Protein AF-A0A936F1F1-F1 (afdb_monomer_lite)

Secondary structure (DSSP, 8-state):
-----S---HHHHHHHHHHHHHHHHHHHHTT--HHHHHHHHHHHHHHHHHHHHHHHHTT---TT-HHHHHHHHHHHHT-TT--HHHHHHHHHHHHHHHHHHHHHHHHHHH-

Foldseek 3Di:
DDDPDPDDDLVVLLVQLVVLLVVLVVCVVVVHDLVSNLVSLVSSLVSLVSLVVLCVVVVPDPVPCLVVVLVVLVVVLVDPPDDSVRNSVSSSVSSVSSSVVSVVRVVVSVD

pLDDT: mean 86.02, std 13.35, range [34.62, 98.44]

Radius of gyration: 14.71 Å; chains: 1; bounding box: 38×37×43 Å

Sequence (111 aa):
MSGTGPSGSPQARFEDGLRFLATALALEIDHRNSAAIVSAACDAIQCFLVTFEAAGRHHLPDPDGETARLRGQLEALLTPRQSPEAAARHALEAARLARDQASRLLPRLLG

Structure (mmCIF, N/CA/C/O backbone):
data_AF-A0A936F1F1-F1
#
_entry.id   AF-A0A936F1F1-F1
#
loop_
_atom_site.group_PDB
_atom_site.id
_atom_site.type_symbol
_atom_site.label_atom_id
_atom_site.label_alt_id
_atom_site.label_comp_id
_atom_site.label_asym_id
_atom_site.label_entity_id
_atom_site.label_seq_id
_atom_site.pdbx_PDB_ins_code
_atom_site.Cartn_x
_atom_site.Cartn_y
_atom_site.Cartn_z
_atom_site.occupancy
_atom_site.B_iso_or_equiv
_atom_site.auth_seq_id
_atom_site.auth_comp_id
_atom_site.auth_asym_id
_atom_site.auth_atom_id
_atom_site.pdbx_PDB_model_num
ATOM 1 N N . MET A 1 1 ? 20.966 -23.294 -13.065 1.00 46.03 1 MET A N 1
ATOM 2 C CA . MET A 1 1 ? 19.891 -23.370 -12.056 1.00 46.03 1 MET A CA 1
ATOM 3 C C . MET A 1 1 ? 20.177 -22.331 -10.989 1.00 46.03 1 MET A C 1
ATOM 5 O O . MET A 1 1 ? 21.095 -22.550 -10.215 1.00 46.03 1 MET A O 1
ATOM 9 N N . SER A 1 2 ? 19.434 -21.221 -10.974 1.00 37.38 2 SER A N 1
ATOM 10 C CA . SER A 1 2 ? 19.509 -20.218 -9.903 1.00 37.38 2 SER A CA 1
ATOM 11 C C . SER A 1 2 ? 18.113 -19.657 -9.629 1.00 37.38 2 SER A C 1
ATOM 13 O O . SER A 1 2 ? 17.640 -18.780 -10.339 1.00 37.38 2 SER A O 1
ATOM 15 N N . GLY A 1 3 ? 17.466 -20.265 -8.633 1.00 34.62 3 GLY A N 1
ATOM 16 C CA . GLY A 1 3 ? 16.480 -19.699 -7.707 1.00 34.62 3 GLY A CA 1
ATOM 17 C C . GLY A 1 3 ? 15.419 -18.730 -8.223 1.00 34.62 3 GLY A C 1
ATOM 18 O O . GLY A 1 3 ? 15.545 -17.524 -8.038 1.00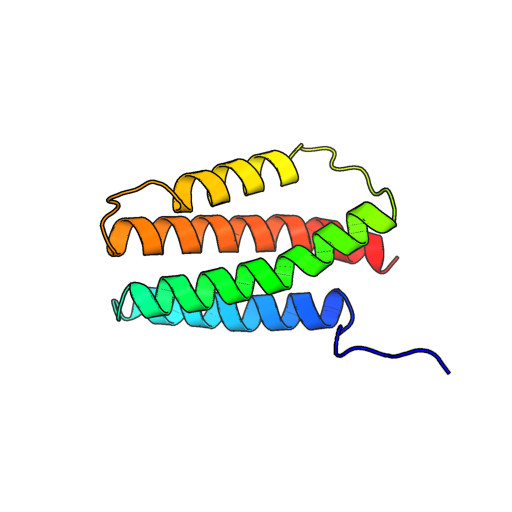 34.62 3 GLY A O 1
ATOM 19 N N . THR A 1 4 ? 14.298 -19.265 -8.701 1.00 45.53 4 THR A N 1
ATOM 20 C CA . THR A 1 4 ? 12.993 -18.597 -8.636 1.00 45.53 4 THR A CA 1
ATOM 21 C C . THR A 1 4 ? 12.569 -18.542 -7.165 1.00 45.53 4 THR A C 1
ATOM 23 O O . THR A 1 4 ? 12.030 -19.506 -6.624 1.00 45.53 4 THR A O 1
ATOM 26 N N . GLY A 1 5 ? 12.876 -17.442 -6.474 1.00 41.62 5 GLY A N 1
ATOM 27 C CA . GLY A 1 5 ? 12.205 -17.122 -5.212 1.00 41.62 5 GLY A CA 1
ATOM 28 C C . GLY A 1 5 ? 10.702 -16.904 -5.451 1.00 41.62 5 GLY A C 1
ATOM 29 O O . GLY A 1 5 ? 10.300 -16.715 -6.602 1.00 41.62 5 GLY A O 1
ATOM 30 N N . PRO A 1 6 ? 9.852 -16.886 -4.409 1.00 44.84 6 PRO A N 1
ATOM 31 C CA . PRO A 1 6 ? 8.401 -16.677 -4.525 1.00 44.84 6 PRO A CA 1
ATOM 32 C C . PRO A 1 6 ? 8.030 -15.221 -4.888 1.00 44.84 6 PRO A C 1
ATOM 34 O O . PRO A 1 6 ? 7.029 -14.672 -4.436 1.00 44.84 6 PRO A O 1
ATOM 37 N N . SER A 1 7 ? 8.852 -14.565 -5.700 1.00 52.44 7 SER A N 1
ATOM 38 C CA . SER A 1 7 ? 8.633 -13.233 -6.236 1.00 52.44 7 SER A CA 1
ATOM 39 C C . SER A 1 7 ? 7.728 -13.370 -7.457 1.00 52.44 7 SER A C 1
ATOM 41 O O . SER A 1 7 ? 8.204 -13.537 -8.579 1.00 52.44 7 SER A O 1
ATOM 43 N N . GLY A 1 8 ? 6.411 -13.361 -7.239 1.00 62.16 8 GLY A N 1
ATOM 44 C CA . GLY A 1 8 ? 5.451 -13.215 -8.335 1.00 62.16 8 GLY A CA 1
ATOM 45 C C . GLY A 1 8 ? 5.804 -12.002 -9.206 1.00 62.16 8 GLY A C 1
ATOM 46 O O . GLY A 1 8 ? 6.461 -11.066 -8.739 1.00 62.16 8 GLY A O 1
ATOM 47 N N . SER A 1 9 ? 5.387 -12.014 -10.474 1.00 85.94 9 SER A N 1
ATOM 48 C CA . SER A 1 9 ? 5.591 -10.866 -11.366 1.00 85.94 9 SER A CA 1
ATOM 49 C C . SER A 1 9 ? 5.048 -9.576 -10.724 1.00 85.94 9 SER A C 1
ATOM 51 O O . SER A 1 9 ? 4.113 -9.649 -9.918 1.00 85.94 9 SER A O 1
ATOM 53 N N . PRO A 1 10 ? 5.575 -8.384 -11.074 1.00 88.12 10 PRO A N 1
ATOM 54 C CA . PRO A 1 10 ? 5.029 -7.113 -10.586 1.00 88.12 10 PRO A CA 1
ATOM 55 C C . PRO A 1 10 ? 3.507 -7.018 -10.757 1.00 88.12 10 PRO A C 1
ATOM 57 O O . PRO A 1 10 ? 2.820 -6.506 -9.881 1.00 88.12 10 PRO A O 1
ATOM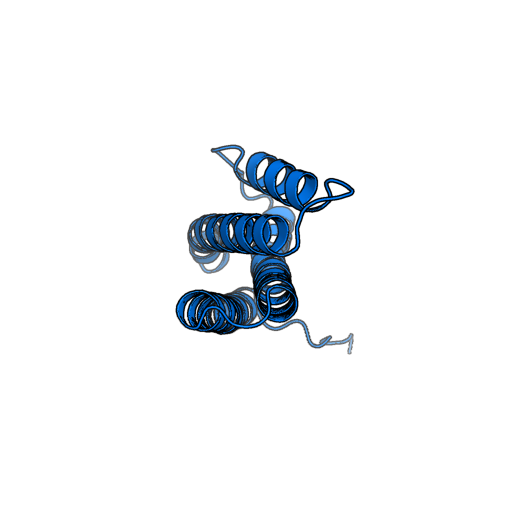 60 N N . GLN A 1 11 ? 2.973 -7.612 -11.829 1.00 92.69 11 GLN A N 1
ATOM 61 C CA . GLN A 1 11 ? 1.537 -7.745 -12.059 1.00 92.69 11 GLN A CA 1
ATOM 62 C C . GLN A 1 11 ? 0.837 -8.626 -11.012 1.00 92.69 11 GLN A C 1
ATOM 64 O O . GLN A 1 11 ? -0.140 -8.185 -10.415 1.00 92.69 11 GLN A O 1
ATOM 69 N N . ALA A 1 12 ? 1.330 -9.840 -10.744 1.00 93.81 12 ALA A N 1
ATOM 70 C CA . ALA A 1 12 ? 0.726 -10.723 -9.742 1.00 93.81 12 ALA A CA 1
ATOM 71 C C . ALA A 1 12 ? 0.732 -10.080 -8.345 1.00 93.81 12 ALA A C 1
ATOM 73 O O . ALA A 1 12 ? -0.261 -10.132 -7.621 1.00 93.81 12 ALA A O 1
ATOM 74 N N . ARG A 1 13 ? 1.830 -9.400 -7.991 1.00 95.00 13 ARG A N 1
ATOM 75 C CA . ARG A 1 13 ? 1.930 -8.654 -6.730 1.00 95.00 13 ARG A CA 1
ATOM 76 C C . ARG A 1 13 ? 0.998 -7.449 -6.707 1.00 95.00 13 ARG A C 1
ATOM 78 O O . ARG A 1 13 ? 0.380 -7.197 -5.682 1.00 95.00 13 ARG A O 1
ATOM 85 N N . PHE A 1 14 ? 0.828 -6.742 -7.818 1.00 95.44 14 PHE A N 1
ATOM 86 C CA . PHE A 1 14 ? -0.159 -5.670 -7.909 1.00 95.44 14 PHE A CA 1
ATOM 87 C C . PHE A 1 14 ? -1.585 -6.188 -7.654 1.00 95.44 14 PHE A C 1
ATOM 89 O O . PHE A 1 14 ? -2.321 -5.587 -6.874 1.00 95.44 14 PHE A O 1
ATOM 96 N N . GLU A 1 15 ? -1.957 -7.331 -8.235 1.00 97.00 15 GLU A N 1
ATOM 97 C CA . GLU A 1 15 ? -3.258 -7.967 -7.992 1.00 97.00 15 GLU A CA 1
ATOM 98 C C . GLU A 1 15 ? -3.446 -8.399 -6.530 1.00 97.00 15 GLU A C 1
ATOM 100 O O . GLU A 1 15 ? -4.514 -8.169 -5.962 1.00 97.00 15 GLU A O 1
ATOM 105 N N . ASP A 1 16 ? -2.418 -8.969 -5.892 1.00 97.25 16 ASP A N 1
ATOM 106 C CA . ASP A 1 16 ? -2.443 -9.260 -4.450 1.00 97.25 16 ASP A CA 1
ATOM 107 C C . ASP A 1 16 ? -2.673 -7.985 -3.631 1.00 97.25 16 ASP A C 1
ATOM 109 O O . ASP A 1 16 ? -3.510 -7.963 -2.727 1.00 97.25 16 ASP A O 1
ATOM 113 N N . GLY A 1 17 ? -1.989 -6.896 -3.990 1.00 97.19 17 GLY A N 1
ATOM 114 C CA . GLY A 1 17 ? -2.161 -5.593 -3.353 1.00 97.19 17 GLY A CA 1
ATOM 115 C C . GLY A 1 17 ? -3.596 -5.077 -3.446 1.00 97.19 17 GLY A C 1
ATOM 116 O O . GLY A 1 17 ? -4.126 -4.557 -2.464 1.00 97.19 17 GLY A O 1
ATOM 117 N N . LEU A 1 18 ? -4.268 -5.281 -4.584 1.00 98.19 18 LEU A N 1
ATOM 118 C CA . LEU A 1 18 ? -5.686 -4.941 -4.736 1.00 98.19 18 LEU A CA 1
ATOM 119 C C . LEU A 1 18 ? -6.586 -5.771 -3.810 1.00 98.19 18 LEU A C 1
ATOM 121 O O . LEU A 1 18 ? -7.524 -5.219 -3.234 1.00 98.19 18 LEU A O 1
ATOM 125 N N . ARG A 1 19 ? -6.301 -7.069 -3.631 1.00 98.44 19 ARG A N 1
ATOM 126 C CA . ARG A 1 19 ? -7.067 -7.950 -2.726 1.00 98.44 19 AR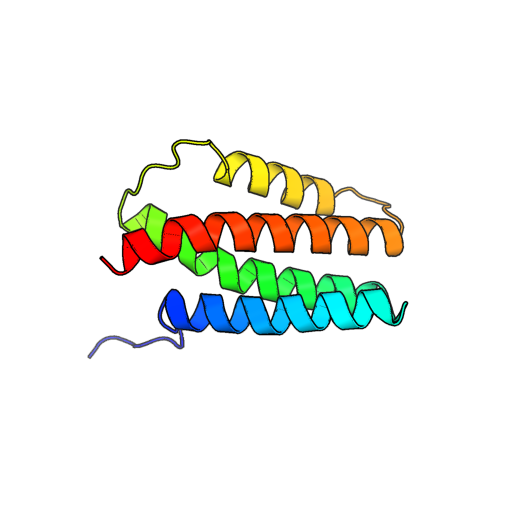G A CA 1
ATOM 127 C C . ARG A 1 19 ? -6.922 -7.511 -1.265 1.00 98.44 19 ARG A C 1
ATOM 129 O O . ARG A 1 19 ? -7.921 -7.410 -0.548 1.00 98.44 19 ARG A O 1
ATOM 136 N N . PHE A 1 20 ? -5.704 -7.193 -0.832 1.00 98.12 20 PHE A N 1
ATOM 137 C CA . PHE A 1 20 ? -5.454 -6.682 0.518 1.00 98.12 20 PHE A CA 1
ATOM 138 C C . PHE A 1 20 ? -6.077 -5.302 0.746 1.00 98.12 20 PHE A C 1
ATOM 140 O O . PHE A 1 20 ? -6.725 -5.087 1.769 1.00 98.12 20 PHE A O 1
ATOM 147 N N . LEU A 1 21 ? -5.980 -4.391 -0.229 1.00 97.94 21 LEU A N 1
ATOM 148 C CA . LEU A 1 21 ? -6.623 -3.081 -0.136 1.00 97.94 21 LEU A CA 1
ATOM 149 C C . LEU A 1 21 ? -8.149 -3.210 -0.051 1.00 97.94 21 LEU A C 1
ATOM 151 O O . LEU A 1 21 ? -8.768 -2.556 0.782 1.00 97.94 21 LEU A O 1
ATOM 155 N N . ALA A 1 22 ? -8.761 -4.079 -0.860 1.00 97.62 22 ALA A N 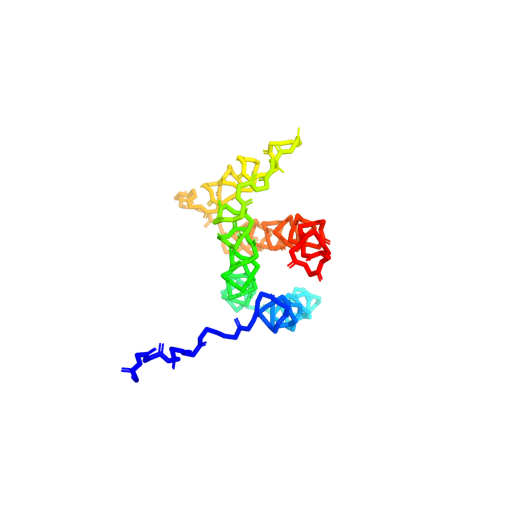1
ATOM 156 C CA . ALA A 1 22 ? -10.194 -4.356 -0.775 1.00 97.62 22 ALA A CA 1
ATOM 157 C C . ALA A 1 22 ? -10.593 -4.885 0.614 1.00 97.62 22 ALA A C 1
ATOM 159 O O . ALA A 1 22 ? -11.619 -4.483 1.158 1.00 97.62 22 ALA A O 1
ATOM 160 N N . THR A 1 23 ? -9.749 -5.727 1.217 1.00 97.12 23 THR A N 1
ATOM 161 C CA . THR A 1 23 ? -9.953 -6.246 2.578 1.00 97.12 23 THR A CA 1
ATOM 162 C C . THR A 1 23 ? -9.881 -5.125 3.618 1.00 97.12 23 THR A C 1
ATOM 164 O O . THR A 1 23 ? -10.766 -5.021 4.464 1.00 97.12 23 THR A O 1
ATOM 167 N N . ALA A 1 24 ? -8.880 -4.245 3.531 1.00 95.88 24 ALA A N 1
ATOM 168 C CA . ALA A 1 24 ? -8.738 -3.099 4.430 1.00 95.88 24 ALA A CA 1
ATOM 169 C C . ALA A 1 24 ? -9.945 -2.144 4.346 1.00 95.88 24 ALA A C 1
ATOM 171 O O . ALA A 1 24 ? -10.443 -1.690 5.374 1.00 95.88 24 ALA A O 1
ATOM 172 N N . LEU A 1 25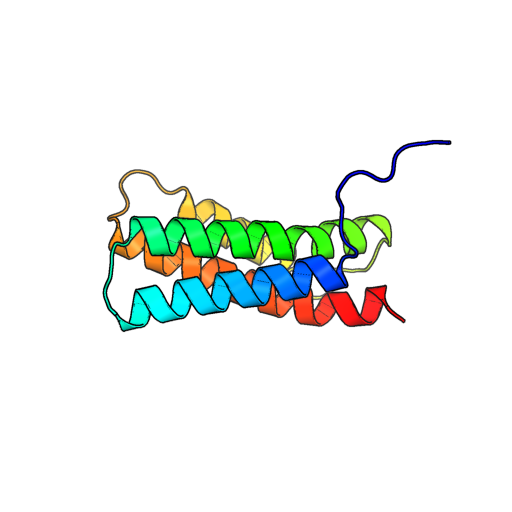 ? -10.456 -1.892 3.135 1.00 95.75 25 LEU A N 1
ATOM 173 C CA . LEU A 1 25 ? -11.646 -1.065 2.906 1.00 95.75 25 LEU A CA 1
ATOM 174 C C . LEU A 1 25 ? -12.925 -1.711 3.455 1.00 95.75 25 LEU A C 1
ATOM 176 O O . LEU A 1 25 ? -13.761 -1.020 4.030 1.00 95.75 25 LEU A O 1
ATOM 180 N N . ALA A 1 26 ? -13.084 -3.028 3.316 1.00 95.62 26 ALA A N 1
ATOM 181 C CA . ALA A 1 26 ? -14.222 -3.737 3.900 1.00 95.62 26 ALA A CA 1
ATOM 182 C C . ALA A 1 26 ? -14.205 -3.666 5.439 1.00 95.62 26 ALA A C 1
ATOM 184 O O . ALA A 1 26 ? -15.235 -3.417 6.061 1.00 95.62 26 ALA A O 1
ATOM 185 N N . LEU A 1 27 ? -13.025 -3.817 6.052 1.00 94.38 27 LEU A N 1
ATOM 186 C CA . LEU A 1 27 ? -12.848 -3.680 7.501 1.00 94.38 27 LEU A CA 1
ATOM 187 C C . LEU A 1 27 ? -13.152 -2.257 8.000 1.00 94.38 27 LEU A C 1
ATOM 189 O O . LEU A 1 27 ? -13.751 -2.105 9.066 1.00 94.38 27 LEU A O 1
ATOM 193 N N . GLU A 1 28 ? -12.775 -1.233 7.225 1.00 93.12 28 GLU A N 1
ATOM 194 C CA . GLU A 1 28 ? -13.097 0.174 7.499 1.00 93.12 28 GLU A CA 1
ATOM 195 C C . GLU A 1 28 ? -14.613 0.418 7.509 1.00 93.12 28 GLU A C 1
ATOM 197 O O . GLU A 1 28 ? -15.127 1.003 8.463 1.00 93.12 28 GLU A O 1
ATOM 202 N N . ILE A 1 29 ? -15.324 -0.065 6.481 1.00 91.75 29 ILE A N 1
ATOM 203 C CA . ILE A 1 29 ? -16.786 0.072 6.347 1.00 91.75 29 ILE A CA 1
ATOM 204 C C . ILE A 1 29 ? -17.509 -0.583 7.524 1.00 91.75 29 ILE A C 1
ATOM 206 O O . ILE A 1 29 ? -18.465 -0.024 8.057 1.00 91.75 29 ILE A O 1
ATOM 210 N N . ASP A 1 30 ? -17.032 -1.745 7.960 1.00 89.25 30 ASP A N 1
ATOM 211 C CA . ASP A 1 30 ? -17.633 -2.456 9.083 1.00 89.25 30 ASP A CA 1
ATOM 212 C C . ASP A 1 30 ? -17.261 -1.854 10.456 1.00 89.25 30 ASP A C 1
ATOM 214 O O . ASP A 1 30 ? -17.662 -2.394 11.491 1.00 89.25 30 ASP A O 1
ATOM 218 N N . HIS A 1 31 ? -16.467 -0.774 10.492 1.00 78.88 31 HIS A N 1
ATOM 219 C CA . HIS A 1 31 ? -15.904 -0.170 11.705 1.00 78.88 31 HIS A CA 1
ATOM 220 C C . HIS A 1 31 ? -15.186 -1.186 12.614 1.00 78.88 31 HIS A C 1
ATOM 222 O O . HIS A 1 31 ? -15.169 -1.053 13.842 1.00 78.88 31 HIS A O 1
ATOM 228 N N . ARG A 1 32 ? -14.593 -2.232 12.024 1.00 69.81 32 ARG A N 1
ATOM 229 C CA . ARG A 1 32 ? -13.958 -3.317 12.778 1.00 69.81 32 ARG A CA 1
ATOM 230 C C . ARG A 1 32 ? -12.470 -3.059 12.960 1.00 69.81 32 ARG A C 1
ATOM 232 O O . ARG A 1 32 ? -11.762 -2.771 12.007 1.00 69.81 32 ARG A O 1
ATOM 239 N N . ASN A 1 33 ? -12.010 -3.277 14.193 1.00 85.50 33 ASN A N 1
ATOM 240 C CA . ASN A 1 33 ? -10.622 -3.528 14.593 1.00 85.50 33 ASN A CA 1
ATOM 241 C C . ASN A 1 33 ? -9.552 -2.776 13.773 1.00 85.50 33 ASN A C 1
ATOM 243 O O . ASN A 1 33 ? -8.989 -3.311 12.816 1.00 85.50 33 ASN A O 1
ATOM 247 N N . SER A 1 34 ? -9.198 -1.574 14.229 1.00 90.12 34 SER A N 1
ATOM 248 C CA . SER A 1 34 ? -8.181 -0.715 13.612 1.00 90.12 34 SER A CA 1
ATOM 249 C C . SER A 1 34 ? -6.847 -1.423 13.341 1.00 90.12 34 SER A C 1
ATOM 251 O O . SER A 1 34 ? -6.196 -1.131 12.344 1.00 90.12 34 SER A O 1
ATOM 253 N N . ALA A 1 35 ? -6.450 -2.401 14.164 1.00 91.06 35 ALA A N 1
ATOM 254 C CA . ALA A 1 35 ? -5.223 -3.164 13.933 1.00 91.06 35 ALA A CA 1
ATOM 255 C C . ALA A 1 35 ? -5.316 -4.072 12.693 1.00 91.06 35 ALA A C 1
ATOM 257 O O . ALA A 1 35 ? -4.341 -4.207 11.956 1.00 91.06 35 ALA A O 1
ATOM 258 N N . ALA A 1 36 ? -6.488 -4.658 12.426 1.00 94.06 36 ALA A N 1
ATOM 259 C CA . ALA A 1 36 ? -6.717 -5.462 11.227 1.00 94.06 36 ALA A CA 1
ATOM 260 C C . ALA A 1 36 ? -6.704 -4.594 9.958 1.00 94.06 36 ALA A C 1
ATOM 262 O O . ALA A 1 36 ? -6.134 -5.006 8.948 1.00 94.06 36 ALA A O 1
ATOM 263 N N . ILE A 1 37 ? -7.260 -3.375 10.030 1.00 94.38 37 ILE A N 1
ATOM 264 C CA . ILE A 1 37 ? -7.186 -2.386 8.941 1.00 94.38 37 ILE A CA 1
ATOM 265 C C . ILE A 1 37 ? -5.724 -2.043 8.643 1.00 94.38 37 ILE A C 1
ATOM 267 O O . ILE A 1 37 ? -5.302 -2.121 7.490 1.00 94.38 37 ILE A O 1
ATOM 271 N N . VAL A 1 38 ? -4.940 -1.710 9.677 1.00 93.81 38 VAL A N 1
ATOM 272 C CA . VAL A 1 38 ? -3.511 -1.389 9.530 1.00 93.81 38 VAL A CA 1
ATOM 273 C C . VAL A 1 38 ? -2.747 -2.563 8.921 1.00 93.81 38 VAL A C 1
ATOM 275 O O . VAL A 1 38 ? -1.989 -2.355 7.980 1.00 93.81 38 VAL A O 1
ATOM 278 N N . SER A 1 39 ? -2.967 -3.792 9.400 1.00 95.38 39 SER A N 1
ATOM 279 C CA . SER A 1 39 ? -2.296 -4.982 8.859 1.00 95.38 39 SER A CA 1
ATOM 280 C C . SER A 1 39 ? -2.590 -5.166 7.370 1.00 95.38 39 SER A C 1
ATOM 282 O O . SER A 1 39 ? -1.659 -5.221 6.572 1.00 95.38 39 SER A O 1
ATOM 284 N N . ALA A 1 40 ? -3.868 -5.177 6.976 1.00 96.75 40 ALA A N 1
ATOM 285 C CA . ALA A 1 40 ? -4.257 -5.373 5.580 1.00 96.75 40 ALA A CA 1
ATOM 286 C C . ALA A 1 40 ? -3.762 -4.233 4.669 1.00 96.75 40 ALA A C 1
ATOM 288 O O . ALA A 1 40 ? -3.338 -4.472 3.538 1.00 96.75 40 ALA A O 1
ATOM 289 N N . ALA A 1 41 ? -3.770 -2.990 5.155 1.00 95.94 41 ALA A N 1
ATOM 290 C CA . ALA A 1 41 ? -3.224 -1.855 4.418 1.00 95.94 41 ALA A CA 1
ATOM 291 C C . ALA A 1 41 ? -1.696 -1.959 4.244 1.00 95.94 41 ALA A C 1
ATOM 293 O O . ALA A 1 41 ? -1.188 -1.705 3.152 1.00 95.94 41 ALA A O 1
ATOM 294 N N . CYS A 1 42 ? -0.963 -2.385 5.276 1.00 95.12 42 CYS A N 1
ATOM 295 C CA . CYS A 1 42 ? 0.475 -2.642 5.192 1.00 95.12 42 CYS A CA 1
ATOM 296 C C . CYS A 1 42 ? 0.804 -3.776 4.211 1.00 95.12 42 CYS A C 1
ATOM 298 O O . CYS A 1 42 ? 1.716 -3.620 3.398 1.00 95.12 42 CYS A O 1
ATOM 300 N N . ASP A 1 43 ? 0.039 -4.870 4.224 1.00 97.31 43 ASP A N 1
ATOM 301 C CA . ASP A 1 43 ? 0.199 -5.972 3.267 1.00 97.31 43 ASP A CA 1
ATOM 302 C C . ASP A 1 43 ? -0.030 -5.487 1.825 1.00 97.31 43 ASP A C 1
ATOM 304 O O . ASP A 1 43 ? 0.742 -5.813 0.917 1.00 97.31 43 ASP A O 1
ATOM 308 N N . ALA A 1 44 ? -1.034 -4.628 1.609 1.00 97.62 44 ALA A N 1
ATOM 309 C CA . ALA A 1 44 ? -1.276 -3.995 0.314 1.00 97.62 44 ALA A CA 1
ATOM 310 C C . ALA A 1 44 ? -0.094 -3.115 -0.131 1.00 97.62 44 ALA A C 1
ATOM 312 O O . ALA A 1 44 ? 0.370 -3.230 -1.267 1.00 97.62 44 ALA A O 1
ATOM 313 N N . ILE A 1 45 ? 0.435 -2.271 0.762 1.00 95.25 45 ILE A N 1
ATOM 314 C CA . ILE A 1 45 ? 1.599 -1.414 0.488 1.00 95.25 45 ILE A CA 1
ATOM 315 C C . ILE A 1 45 ? 2.806 -2.264 0.084 1.00 95.25 45 ILE A C 1
ATOM 317 O O . ILE A 1 45 ? 3.426 -1.987 -0.941 1.00 95.25 45 ILE A O 1
ATOM 321 N N . GLN A 1 46 ? 3.119 -3.321 0.839 1.00 94.06 46 GLN A N 1
ATOM 322 C CA . GLN A 1 46 ? 4.229 -4.227 0.526 1.00 94.06 46 GLN A CA 1
ATOM 323 C C . GLN A 1 46 ? 4.076 -4.875 -0.853 1.00 94.06 46 GLN A C 1
ATOM 325 O O . GLN A 1 46 ? 5.055 -5.040 -1.580 1.00 94.06 46 GLN A O 1
ATOM 330 N N . CYS A 1 47 ? 2.849 -5.224 -1.238 1.00 95.62 47 CYS A N 1
ATOM 331 C CA . CYS A 1 47 ? 2.557 -5.734 -2.570 1.00 95.62 47 CYS A CA 1
ATOM 332 C C . CYS A 1 47 ? 2.830 -4.685 -3.659 1.00 95.62 47 CYS A C 1
ATOM 334 O O . CYS A 1 47 ? 3.513 -4.982 -4.642 1.00 95.62 47 CYS A O 1
ATOM 336 N N . PHE A 1 48 ? 2.360 -3.448 -3.471 1.00 94.69 48 PHE A N 1
ATOM 337 C CA . PHE A 1 48 ? 2.571 -2.375 -4.441 1.00 94.69 48 PHE A CA 1
ATOM 338 C C . PHE A 1 48 ? 4.042 -1.973 -4.566 1.00 94.69 48 PHE A C 1
ATOM 340 O O . PHE A 1 48 ? 4.480 -1.739 -5.692 1.00 94.69 48 PHE A O 1
ATOM 347 N N . LEU A 1 49 ? 4.817 -1.978 -3.469 1.00 90.88 49 LEU A N 1
ATOM 348 C CA . LEU A 1 49 ? 6.255 -1.656 -3.445 1.00 90.88 49 LEU A CA 1
ATOM 349 C C . LEU A 1 49 ? 7.081 -2.471 -4.450 1.00 90.88 49 LEU A C 1
ATOM 351 O O . LEU A 1 49 ? 8.008 -1.930 -5.048 1.00 90.88 49 LEU A O 1
ATOM 355 N N . VAL A 1 50 ? 6.683 -3.712 -4.747 1.00 92.19 50 VAL A N 1
ATOM 356 C CA . VAL A 1 50 ? 7.336 -4.537 -5.779 1.00 92.19 50 VAL A CA 1
ATOM 357 C C . VAL A 1 50 ? 7.312 -3.861 -7.159 1.00 92.19 50 VAL A C 1
ATOM 359 O O . VAL A 1 50 ? 8.275 -3.965 -7.919 1.00 92.19 50 VAL A O 1
ATOM 362 N N . THR A 1 51 ? 6.249 -3.117 -7.481 1.00 89.75 51 THR A N 1
ATOM 363 C CA . THR A 1 51 ? 6.144 -2.357 -8.742 1.00 89.75 51 THR A CA 1
ATOM 364 C C . THR A 1 51 ? 7.141 -1.199 -8.777 1.00 89.75 51 THR A C 1
ATOM 366 O O . THR A 1 51 ? 7.753 -0.941 -9.810 1.00 89.75 51 THR A O 1
ATOM 369 N N . PHE A 1 52 ? 7.359 -0.527 -7.645 1.00 88.38 52 PHE A N 1
ATOM 370 C CA . PHE A 1 52 ? 8.330 0.565 -7.532 1.00 88.38 52 PHE A CA 1
ATOM 371 C C . PHE A 1 52 ? 9.762 0.042 -7.622 1.00 88.38 52 PHE A C 1
ATOM 373 O O . PHE A 1 52 ? 10.588 0.631 -8.314 1.00 88.38 52 PHE A O 1
ATOM 380 N N . GLU A 1 53 ? 10.057 -1.086 -6.973 1.00 88.56 53 GLU A N 1
ATOM 381 C CA . GLU A 1 53 ? 11.362 -1.739 -7.086 1.00 88.56 53 GLU A CA 1
ATOM 382 C C . GLU A 1 53 ? 11.662 -2.147 -8.528 1.00 88.56 53 GLU A C 1
ATOM 384 O O . GLU A 1 53 ? 12.769 -1.918 -9.016 1.00 88.56 53 GLU A O 1
ATOM 389 N N . ALA A 1 54 ? 10.679 -2.721 -9.226 1.00 89.19 54 ALA A N 1
ATOM 390 C CA . ALA A 1 54 ? 10.810 -3.040 -10.640 1.00 89.19 54 ALA A CA 1
ATOM 391 C C . ALA A 1 54 ? 11.049 -1.766 -11.469 1.00 89.19 54 ALA A C 1
ATOM 393 O O . ALA A 1 54 ? 12.022 -1.707 -12.216 1.00 89.19 54 ALA A O 1
ATOM 394 N N . ALA A 1 55 ? 10.249 -0.713 -11.277 1.00 87.00 55 ALA A N 1
ATOM 395 C CA . ALA A 1 55 ? 10.435 0.573 -11.955 1.00 87.00 55 ALA A CA 1
ATOM 396 C C . ALA A 1 55 ? 11.838 1.161 -11.736 1.00 87.00 55 ALA A C 1
ATOM 398 O O . ALA A 1 55 ? 12.474 1.596 -12.697 1.00 87.00 55 ALA A O 1
ATOM 399 N N . GLY A 1 56 ? 12.359 1.086 -10.508 1.00 86.12 56 GLY A N 1
ATOM 400 C CA . GLY A 1 56 ? 13.721 1.500 -10.176 1.00 86.12 56 GLY A CA 1
ATOM 401 C C . GLY A 1 56 ? 14.791 0.683 -10.905 1.00 86.12 56 GLY A C 1
ATOM 402 O O . GLY A 1 56 ? 15.719 1.259 -11.465 1.00 86.12 56 GLY A O 1
ATOM 403 N N . ARG A 1 57 ? 14.645 -0.649 -10.983 1.00 87.62 57 ARG A N 1
ATOM 404 C CA . ARG A 1 57 ? 15.571 -1.519 -11.743 1.00 87.62 57 ARG A CA 1
ATOM 405 C C . ARG A 1 57 ? 15.561 -1.210 -13.243 1.00 87.62 57 ARG A C 1
ATOM 407 O O . ARG A 1 57 ? 16.603 -1.283 -13.891 1.00 87.62 57 ARG A O 1
ATOM 414 N N . HIS A 1 58 ? 14.408 -0.822 -13.782 1.00 85.12 58 HIS A N 1
ATOM 415 C CA . HIS A 1 58 ? 14.243 -0.404 -15.175 1.00 85.12 58 HIS A CA 1
ATOM 416 C C . HIS A 1 58 ? 14.578 1.080 -15.418 1.00 85.12 58 HIS A C 1
ATOM 418 O O . HIS A 1 58 ? 14.407 1.557 -16.536 1.00 85.12 58 HIS A O 1
ATOM 424 N N . HIS A 1 59 ? 15.080 1.801 -14.403 1.00 84.44 59 HIS A N 1
ATOM 425 C CA . HIS A 1 59 ? 15.415 3.231 -14.468 1.00 84.44 59 HIS A CA 1
ATOM 426 C C . HIS A 1 59 ? 14.261 4.096 -14.999 1.00 84.44 59 HIS A C 1
ATOM 428 O O . HIS A 1 59 ? 14.480 5.111 -15.665 1.00 84.44 59 HIS A O 1
ATOM 434 N N . LEU A 1 60 ? 13.019 3.692 -14.714 1.00 83.31 60 LEU A N 1
ATOM 435 C CA . LEU A 1 60 ? 11.855 4.469 -15.107 1.00 83.31 60 LEU A CA 1
ATOM 436 C C . LEU A 1 60 ? 11.833 5.770 -14.295 1.00 83.31 60 LEU A C 1
ATOM 438 O O . LEU A 1 60 ? 11.930 5.719 -13.065 1.00 83.31 60 LEU A O 1
ATOM 442 N N . PRO A 1 61 ? 11.703 6.937 -14.950 1.00 76.19 61 PRO A N 1
ATOM 443 C CA . PRO A 1 61 ? 11.618 8.199 -14.237 1.00 76.19 61 PRO A CA 1
ATOM 444 C C . PRO A 1 61 ? 10.356 8.236 -13.368 1.00 76.19 61 PRO A C 1
ATOM 446 O O . PRO A 1 61 ? 9.300 7.732 -13.766 1.00 76.19 61 PRO A O 1
ATOM 449 N N . ASP A 1 62 ? 10.468 8.881 -12.206 1.00 74.31 62 ASP A N 1
ATOM 450 C CA . ASP A 1 62 ? 9.344 9.270 -11.351 1.00 74.31 62 ASP A CA 1
ATOM 451 C C . ASP A 1 62 ? 9.029 10.755 -11.602 1.00 74.31 62 ASP A C 1
ATOM 453 O O . ASP A 1 62 ? 9.519 11.617 -10.868 1.00 74.31 62 ASP A O 1
ATOM 457 N N . PRO A 1 63 ? 8.302 11.082 -12.689 1.00 61.03 63 PRO A N 1
ATOM 458 C CA . PRO A 1 63 ? 8.160 12.457 -13.170 1.00 61.03 63 PRO A CA 1
ATOM 459 C C . PRO A 1 63 ? 7.472 13.381 -12.162 1.00 61.03 63 PRO A C 1
ATOM 461 O O . PRO A 1 63 ? 7.739 14.578 -12.156 1.00 61.03 63 PRO A O 1
ATOM 464 N N . ASP A 1 64 ? 6.627 12.820 -11.301 1.00 71.50 64 ASP A N 1
ATOM 465 C CA . ASP A 1 64 ? 5.774 13.574 -10.385 1.00 71.50 64 ASP A CA 1
ATOM 466 C C . ASP A 1 64 ? 6.318 13.565 -8.940 1.00 71.50 64 ASP A C 1
ATOM 468 O O . ASP A 1 64 ? 5.714 14.146 -8.038 1.00 71.50 64 ASP A O 1
ATOM 472 N N . GLY A 1 65 ? 7.454 12.894 -8.689 1.00 77.19 65 GLY A N 1
ATOM 473 C CA . GLY A 1 65 ? 8.036 12.746 -7.348 1.00 77.19 65 GLY A CA 1
ATOM 474 C C . GLY A 1 65 ? 7.157 11.949 -6.373 1.00 77.19 65 GLY A C 1
ATOM 475 O O . GLY A 1 65 ? 7.292 12.072 -5.151 1.00 77.19 65 GLY A O 1
ATOM 476 N N . GLU A 1 66 ? 6.242 11.131 -6.886 1.00 75.75 66 GLU A N 1
ATOM 477 C CA . GLU A 1 66 ? 5.214 10.451 -6.092 1.00 75.75 66 GLU A CA 1
ATOM 478 C C . GLU A 1 66 ? 5.822 9.376 -5.177 1.00 75.75 66 GLU A C 1
ATOM 480 O O . GLU A 1 66 ? 5.270 9.083 -4.119 1.00 75.75 66 GLU A O 1
ATOM 485 N N . THR A 1 67 ? 7.008 8.844 -5.498 1.00 78.88 67 THR A N 1
ATOM 486 C CA . THR A 1 67 ? 7.763 7.950 -4.602 1.00 78.88 67 THR A CA 1
ATOM 487 C C . THR A 1 67 ? 8.231 8.691 -3.348 1.00 78.88 67 THR A C 1
ATOM 489 O O . THR A 1 67 ? 8.198 8.139 -2.247 1.00 78.88 67 THR A O 1
ATOM 492 N N . ALA A 1 68 ? 8.645 9.957 -3.480 1.00 81.25 68 ALA A N 1
ATOM 493 C CA . ALA A 1 68 ? 8.997 10.788 -2.328 1.00 81.25 68 ALA A CA 1
ATOM 494 C C . ALA A 1 68 ? 7.751 11.143 -1.503 1.00 81.25 68 ALA A C 1
ATOM 496 O O . ALA A 1 68 ? 7.792 11.105 -0.274 1.00 81.25 68 ALA A O 1
ATOM 497 N N . ARG A 1 69 ? 6.621 11.408 -2.169 1.00 81.38 69 ARG A N 1
ATOM 498 C CA . ARG A 1 69 ? 5.337 11.644 -1.500 1.00 81.38 69 ARG A CA 1
ATOM 499 C C . ARG A 1 69 ? 4.851 10.416 -0.728 1.00 81.38 69 ARG A C 1
ATOM 501 O O . ARG A 1 69 ? 4.458 10.556 0.427 1.00 81.38 69 ARG A O 1
ATOM 508 N N . LEU A 1 70 ? 4.916 9.224 -1.327 1.00 84.62 70 LEU A N 1
ATOM 509 C CA . LEU A 1 70 ? 4.575 7.964 -0.663 1.00 84.62 70 LEU A CA 1
ATOM 510 C C . LEU A 1 70 ? 5.460 7.741 0.566 1.00 84.62 70 LEU A C 1
ATOM 512 O O . LEU A 1 70 ? 4.948 7.400 1.628 1.00 84.62 70 LEU A O 1
ATOM 516 N N . ARG A 1 71 ? 6.767 8.002 0.456 1.00 84.06 71 ARG A N 1
ATOM 517 C CA . ARG A 1 71 ? 7.686 7.931 1.599 1.00 84.06 71 ARG A CA 1
ATOM 518 C C . ARG A 1 71 ? 7.244 8.837 2.747 1.00 84.06 71 ARG A C 1
ATOM 520 O O . ARG A 1 71 ? 7.150 8.358 3.868 1.00 84.06 71 ARG A O 1
ATOM 527 N N . GLY A 1 72 ? 6.888 10.091 2.463 1.00 84.50 72 GLY A N 1
ATOM 528 C CA . GLY A 1 72 ? 6.387 11.012 3.489 1.00 84.50 72 GLY A CA 1
ATOM 529 C C . GLY A 1 72 ? 5.105 10.522 4.177 1.00 84.50 72 GLY A C 1
ATOM 530 O O . GLY A 1 72 ? 4.919 10.737 5.370 1.00 84.50 72 GLY A O 1
ATOM 531 N N . GLN A 1 73 ? 4.233 9.811 3.457 1.00 80.19 73 GLN A N 1
ATOM 532 C CA . GLN A 1 73 ? 3.017 9.215 4.031 1.00 80.19 73 GLN A CA 1
ATOM 533 C C . GLN A 1 73 ? 3.324 7.995 4.904 1.00 80.19 73 GLN A C 1
ATOM 535 O O . GLN A 1 73 ? 2.730 7.825 5.966 1.00 80.19 73 GLN A O 1
ATOM 540 N N . LEU A 1 74 ? 4.291 7.172 4.494 1.00 86.50 74 LEU A N 1
ATOM 541 C CA . LEU A 1 74 ? 4.776 6.055 5.305 1.00 86.50 74 LEU A CA 1
ATOM 542 C C . LEU A 1 74 ? 5.482 6.548 6.573 1.00 86.50 74 LEU A C 1
ATOM 544 O O . LEU A 1 74 ? 5.282 5.984 7.641 1.00 86.50 74 LEU A O 1
ATOM 548 N N . GLU A 1 75 ? 6.257 7.626 6.488 1.00 86.06 75 GLU A N 1
ATOM 549 C CA . GLU A 1 75 ? 6.865 8.271 7.656 1.00 86.06 75 GLU A CA 1
ATOM 550 C C . GLU A 1 75 ? 5.800 8.832 8.605 1.00 86.06 75 GLU A C 1
ATOM 552 O O . GLU A 1 75 ? 5.899 8.645 9.817 1.00 86.06 75 GLU A O 1
ATOM 557 N N . ALA A 1 76 ? 4.736 9.442 8.070 1.00 79.50 76 ALA A N 1
ATOM 558 C CA . ALA A 1 76 ? 3.610 9.903 8.877 1.00 79.50 76 ALA A CA 1
ATOM 559 C C . ALA A 1 76 ? 2.927 8.748 9.631 1.00 79.50 76 ALA A C 1
ATOM 561 O O . ALA A 1 76 ? 2.555 8.923 10.792 1.00 79.50 76 ALA A O 1
ATOM 562 N N . LEU A 1 77 ? 2.823 7.556 9.033 1.00 82.44 77 LEU A N 1
ATOM 563 C CA . LEU A 1 77 ? 2.289 6.357 9.693 1.00 82.44 77 LEU A CA 1
ATOM 564 C C . LEU A 1 77 ? 3.135 5.909 10.901 1.00 82.44 77 LEU A C 1
ATOM 566 O O . LEU A 1 77 ? 2.612 5.309 11.835 1.00 82.44 77 LEU A O 1
ATOM 570 N N . LEU A 1 78 ? 4.431 6.227 10.914 1.00 81.81 78 LEU A N 1
ATOM 571 C CA . LEU A 1 78 ? 5.354 5.881 12.000 1.00 81.81 78 LEU A CA 1
ATOM 572 C C . LEU A 1 78 ? 5.337 6.890 13.157 1.00 81.81 78 LEU A C 1
ATOM 574 O O . LEU A 1 78 ? 6.138 6.764 14.087 1.00 81.81 78 LEU A O 1
ATOM 578 N N . THR A 1 79 ? 4.449 7.892 13.129 1.00 85.81 79 THR A N 1
ATOM 579 C CA . THR A 1 79 ? 4.400 8.895 14.198 1.00 85.81 79 THR A CA 1
ATOM 580 C C . THR A 1 79 ? 4.071 8.219 15.537 1.00 85.81 79 THR A C 1
ATOM 582 O O . THR A 1 79 ? 3.031 7.566 15.669 1.00 85.81 79 THR A O 1
ATOM 585 N N . PRO A 1 80 ? 4.911 8.392 16.571 1.00 77.81 80 PRO A N 1
ATOM 586 C CA . PRO A 1 80 ? 4.650 7.812 17.880 1.00 77.81 80 PRO A CA 1
ATOM 587 C C . PRO A 1 80 ? 3.344 8.333 18.491 1.00 77.81 80 PRO A C 1
ATOM 589 O O . PRO A 1 80 ? 2.999 9.503 18.335 1.00 77.81 80 PRO A O 1
ATOM 592 N N . ARG A 1 81 ? 2.672 7.488 19.286 1.00 82.56 81 ARG A N 1
ATOM 593 C CA . ARG A 1 81 ? 1.479 7.842 20.088 1.00 82.56 81 ARG A CA 1
ATOM 594 C C . ARG A 1 81 ? 0.224 8.215 19.281 1.00 82.56 81 ARG A C 1
ATOM 596 O O . ARG A 1 81 ? -0.674 8.851 19.830 1.00 82.56 81 ARG A O 1
ATOM 603 N N . GLN A 1 82 ? 0.132 7.814 18.015 1.00 85.62 82 GLN A N 1
ATOM 604 C CA . GLN A 1 82 ? -1.127 7.898 17.272 1.00 85.62 82 GLN A CA 1
ATOM 605 C C . GLN A 1 82 ? -2.213 7.031 17.923 1.00 85.62 82 GLN A C 1
ATOM 607 O O . GLN A 1 82 ? -1.923 5.968 18.477 1.00 85.62 82 GLN A O 1
ATOM 612 N N . SER A 1 83 ? -3.471 7.473 17.833 1.00 90.00 83 SER A N 1
ATOM 613 C CA . SER A 1 83 ? -4.595 6.599 18.170 1.00 90.00 83 SER A CA 1
ATOM 614 C C . SER A 1 83 ? -4.707 5.473 17.130 1.00 90.00 83 SER A C 1
ATOM 616 O O . SER A 1 83 ? -4.302 5.668 15.977 1.00 90.00 83 SER A O 1
ATOM 618 N N . PRO A 1 84 ? -5.273 4.308 17.488 1.00 88.94 84 PRO A N 1
ATOM 619 C CA . PRO A 1 84 ? -5.489 3.221 16.535 1.00 88.94 84 PRO A CA 1
ATOM 620 C C . PRO A 1 84 ? -6.281 3.655 15.293 1.00 88.94 84 PRO A C 1
ATOM 622 O O . PRO A 1 84 ? -5.972 3.231 14.184 1.00 88.94 84 PRO A O 1
ATOM 625 N N . GLU A 1 85 ? -7.273 4.532 15.453 1.00 89.81 85 GLU A N 1
ATOM 626 C CA . GLU A 1 85 ? -8.086 5.072 14.357 1.00 89.81 85 GLU A CA 1
ATOM 627 C C . GLU A 1 85 ? -7.267 5.984 13.440 1.00 89.81 85 GLU A C 1
ATOM 629 O O . GLU A 1 85 ? -7.394 5.917 12.218 1.00 89.81 85 GLU A O 1
ATOM 634 N N . ALA A 1 86 ? -6.400 6.823 14.018 1.00 89.69 86 ALA A N 1
ATOM 635 C CA . ALA A 1 86 ? -5.500 7.665 13.241 1.00 89.69 86 ALA A CA 1
ATOM 636 C C . ALA A 1 86 ? -4.514 6.812 12.429 1.00 89.69 86 ALA A C 1
ATOM 638 O O . ALA A 1 86 ? -4.350 7.056 11.235 1.00 89.69 86 ALA A O 1
ATOM 639 N N . ALA A 1 87 ? -3.934 5.777 13.044 1.00 90.50 87 ALA A N 1
ATOM 640 C CA . ALA A 1 87 ? -3.041 4.842 12.364 1.00 90.50 87 ALA A CA 1
ATOM 641 C C . ALA A 1 87 ? -3.753 4.104 11.216 1.00 90.50 87 ALA A C 1
ATOM 643 O O . ALA A 1 87 ? -3.216 4.017 10.114 1.00 90.50 87 ALA A O 1
ATOM 644 N N . ALA A 1 88 ? -4.985 3.630 11.434 1.00 92.44 88 ALA A N 1
ATOM 645 C CA . ALA A 1 88 ? -5.787 2.975 10.400 1.00 92.44 88 ALA A CA 1
ATOM 646 C C . ALA A 1 88 ? -6.074 3.902 9.209 1.00 92.44 88 ALA A C 1
ATOM 648 O O . ALA A 1 88 ? -5.882 3.503 8.059 1.00 92.44 88 ALA A O 1
ATOM 649 N N . ARG A 1 89 ? -6.464 5.156 9.473 1.00 90.88 89 ARG A N 1
ATOM 650 C CA . ARG A 1 89 ? -6.684 6.162 8.425 1.00 90.88 89 ARG A CA 1
ATOM 651 C C . ARG A 1 89 ? -5.413 6.422 7.617 1.00 90.88 89 ARG A C 1
ATOM 653 O O . ARG A 1 89 ? -5.457 6.362 6.392 1.00 90.88 89 ARG A O 1
ATOM 660 N N . HIS A 1 90 ? -4.283 6.654 8.282 1.00 91.38 90 HIS A N 1
ATOM 661 C CA . HIS A 1 90 ? -3.012 6.900 7.597 1.00 91.38 90 HIS A CA 1
ATOM 662 C C . HIS A 1 90 ? -2.540 5.685 6.790 1.00 91.38 90 HIS A C 1
ATOM 664 O O . HIS A 1 90 ? -2.039 5.845 5.678 1.00 91.38 90 HIS A O 1
ATOM 670 N N . ALA A 1 91 ? -2.750 4.466 7.294 1.00 92.81 91 ALA A N 1
ATOM 671 C CA . ALA A 1 91 ? -2.409 3.248 6.566 1.00 92.81 91 ALA A CA 1
ATOM 672 C C . ALA A 1 91 ? -3.247 3.107 5.283 1.00 92.81 91 ALA A C 1
ATOM 674 O O . ALA A 1 91 ? -2.708 2.789 4.223 1.00 92.81 91 ALA A O 1
ATOM 675 N N . LEU A 1 92 ? -4.550 3.402 5.349 1.00 93.75 92 LEU A N 1
ATOM 676 C CA . LEU A 1 92 ? -5.440 3.389 4.185 1.00 93.75 92 LEU A CA 1
ATOM 677 C C . LEU A 1 92 ? -5.088 4.470 3.160 1.00 93.75 92 LEU A C 1
ATOM 679 O O . LEU A 1 92 ? -5.068 4.192 1.961 1.00 93.75 92 LEU A O 1
ATOM 683 N N . GLU A 1 93 ? -4.798 5.690 3.612 1.00 91.88 93 GLU A N 1
ATOM 684 C CA . GLU A 1 93 ? -4.334 6.782 2.751 1.00 91.88 93 GLU A CA 1
ATOM 685 C C . GLU A 1 93 ? -3.037 6.389 2.028 1.00 91.88 93 GLU A C 1
ATOM 687 O O . GLU A 1 93 ? -2.958 6.489 0.800 1.00 91.88 93 GLU A O 1
ATOM 692 N N . ALA A 1 94 ? -2.060 5.844 2.758 1.00 92.62 94 ALA A N 1
ATOM 693 C CA . ALA A 1 94 ? -0.805 5.362 2.190 1.00 92.62 94 ALA A CA 1
ATOM 694 C C . ALA A 1 94 ? -1.018 4.211 1.190 1.00 92.62 94 ALA A C 1
ATOM 696 O O . ALA A 1 94 ? -0.436 4.229 0.104 1.00 92.62 94 ALA A O 1
ATOM 697 N N . ALA A 1 95 ? -1.886 3.242 1.497 1.00 95.44 95 ALA A N 1
ATOM 698 C CA . ALA A 1 95 ? -2.186 2.124 0.603 1.00 95.44 95 ALA A CA 1
ATOM 699 C C . ALA A 1 95 ? -2.883 2.573 -0.693 1.00 95.44 95 ALA A C 1
ATOM 701 O O . ALA A 1 95 ? -2.565 2.069 -1.773 1.00 95.44 95 ALA A O 1
ATOM 702 N N . ARG A 1 96 ? -3.792 3.557 -0.618 1.00 94.62 96 ARG A N 1
ATOM 703 C CA . ARG A 1 96 ? -4.437 4.161 -1.798 1.00 94.62 96 ARG A CA 1
ATOM 704 C C . ARG A 1 96 ? -3.422 4.892 -2.677 1.00 94.62 96 ARG A C 1
ATOM 706 O O . ARG A 1 96 ? -3.420 4.689 -3.888 1.00 94.62 96 ARG A O 1
ATOM 713 N N . LEU A 1 97 ? -2.524 5.673 -2.076 1.00 91.88 97 LEU A N 1
ATOM 714 C CA . LEU A 1 97 ? -1.455 6.359 -2.807 1.00 91.88 97 LEU A CA 1
ATOM 715 C C . LEU A 1 97 ? -0.480 5.370 -3.460 1.00 91.88 97 LEU A C 1
ATOM 717 O O . LEU A 1 97 ? -0.117 5.540 -4.624 1.00 91.88 97 LEU A O 1
ATOM 721 N N . ALA A 1 98 ? -0.107 4.303 -2.747 1.00 93.94 98 ALA A N 1
ATOM 722 C CA . ALA A 1 98 ? 0.743 3.245 -3.283 1.00 93.94 98 ALA A CA 1
ATOM 723 C C . ALA A 1 98 ? 0.095 2.546 -4.489 1.00 93.94 98 ALA A C 1
ATOM 725 O O . ALA A 1 98 ? 0.760 2.364 -5.510 1.00 93.94 98 ALA A O 1
ATOM 726 N N . ARG A 1 99 ? -1.206 2.222 -4.413 1.00 95.50 99 ARG A N 1
ATOM 727 C CA . ARG A 1 99 ? -1.986 1.687 -5.542 1.00 95.50 99 ARG A CA 1
ATOM 728 C C . ARG A 1 99 ? -1.956 2.638 -6.732 1.00 95.50 99 ARG A C 1
ATOM 730 O O . ARG A 1 99 ? -1.683 2.200 -7.848 1.00 95.50 99 ARG A O 1
ATOM 737 N N . ASP A 1 100 ? -2.261 3.914 -6.508 1.00 93.25 100 ASP A N 1
ATOM 738 C CA . ASP A 1 100 ? -2.380 4.894 -7.588 1.00 93.25 100 ASP A CA 1
ATOM 739 C C . ASP A 1 100 ? -1.064 5.029 -8.342 1.00 93.25 100 ASP A C 1
ATOM 741 O O . ASP A 1 100 ? -1.048 4.966 -9.570 1.00 93.25 100 ASP A O 1
ATOM 745 N N . GLN A 1 101 ? 0.052 5.096 -7.624 1.00 90.00 101 GLN A N 1
ATOM 746 C CA . GLN A 1 101 ? 1.352 5.192 -8.267 1.00 90.00 101 GLN A CA 1
ATOM 747 C C . GLN A 1 101 ? 1.786 3.873 -8.922 1.00 90.00 101 GLN A C 1
ATOM 749 O O . GLN A 1 101 ? 2.253 3.880 -10.062 1.00 90.00 101 GLN A O 1
ATOM 754 N N . ALA A 1 102 ? 1.559 2.726 -8.276 1.00 91.94 102 ALA A N 1
ATOM 755 C CA . ALA A 1 102 ? 1.839 1.428 -8.886 1.00 91.94 102 ALA A CA 1
ATOM 756 C C . ALA A 1 102 ? 1.018 1.210 -10.171 1.00 91.94 102 ALA A C 1
ATOM 758 O O . ALA A 1 102 ? 1.553 0.708 -11.154 1.00 91.94 102 ALA A O 1
ATOM 759 N N . SER A 1 103 ? -0.238 1.665 -10.222 1.00 93.19 103 SER A N 1
ATOM 760 C CA . SER A 1 1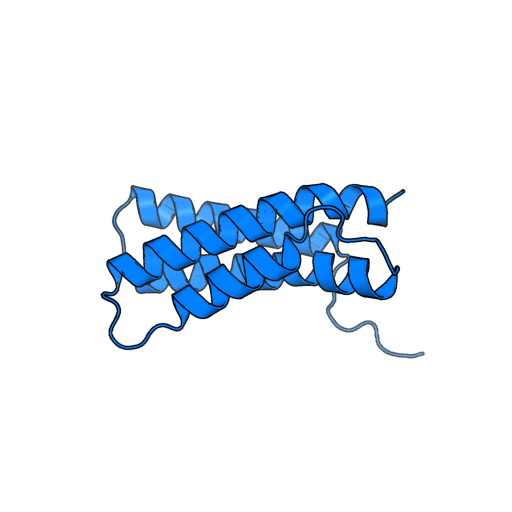03 ? -1.081 1.550 -11.421 1.00 93.19 103 SER A CA 1
ATOM 761 C C . SER A 1 103 ? -0.598 2.408 -12.596 1.00 93.19 103 SER A C 1
ATOM 763 O O . SER A 1 103 ? -0.802 2.028 -13.747 1.00 93.19 103 SER A O 1
ATOM 765 N N . ARG A 1 104 ? 0.093 3.528 -12.332 1.00 90.19 104 ARG A N 1
ATOM 766 C CA . ARG A 1 104 ? 0.755 4.341 -13.371 1.00 90.19 104 ARG A CA 1
ATOM 767 C C . ARG A 1 104 ? 2.048 3.697 -13.874 1.00 90.19 104 ARG A C 1
ATOM 769 O O . ARG A 1 104 ? 2.370 3.812 -15.055 1.00 90.19 104 ARG A O 1
ATOM 776 N N . LEU A 1 105 ? 2.800 3.048 -12.983 1.00 89.31 105 LEU A N 1
ATOM 777 C CA . LEU A 1 105 ? 4.096 2.440 -13.297 1.00 89.31 105 LEU A CA 1
ATOM 778 C C . LEU A 1 105 ? 3.963 1.069 -13.965 1.00 89.31 105 LEU A C 1
ATOM 780 O O . LEU A 1 105 ? 4.733 0.760 -14.871 1.00 89.31 105 LEU A O 1
ATOM 784 N N . LEU A 1 106 ? 2.985 0.259 -13.555 1.00 90.94 106 LEU A N 1
ATOM 785 C CA . LEU A 1 106 ? 2.839 -1.122 -14.009 1.00 90.94 106 LEU A CA 1
ATOM 786 C C . LEU A 1 106 ? 2.720 -1.253 -15.541 1.00 90.94 106 LEU A C 1
ATOM 788 O O . LEU A 1 106 ? 3.462 -2.056 -16.100 1.00 90.94 106 LEU A O 1
ATOM 792 N N . PRO A 1 107 ? 1.903 -0.460 -16.265 1.00 90.31 107 PRO A N 1
ATOM 793 C CA . PRO A 1 107 ? 1.841 -0.549 -17.725 1.00 90.31 107 PRO A CA 1
ATOM 794 C C . PRO A 1 107 ? 3.180 -0.253 -18.408 1.00 90.31 107 PRO A C 1
ATOM 796 O O . PRO A 1 107 ? 3.497 -0.865 -19.420 1.00 90.31 107 PRO A O 1
ATOM 799 N N . ARG A 1 108 ? 3.993 0.646 -17.835 1.00 88.94 108 ARG A N 1
ATOM 800 C CA . ARG A 1 108 ? 5.327 0.996 -18.357 1.00 88.94 108 ARG A CA 1
ATOM 801 C C . ARG A 1 108 ? 6.364 -0.108 -18.139 1.00 88.94 108 ARG A C 1
ATOM 803 O O . ARG A 1 108 ? 7.414 -0.068 -18.760 1.00 88.94 108 ARG A O 1
ATOM 810 N N . LEU A 1 109 ? 6.093 -1.042 -17.228 1.00 86.50 109 LEU A N 1
ATOM 811 C CA . LEU A 1 109 ? 6.920 -2.224 -16.978 1.00 86.50 109 LEU A CA 1
ATOM 812 C C . LEU A 1 109 ? 6.520 -3.424 -17.844 1.00 86.50 109 LEU A C 1
ATOM 814 O O . LEU A 1 109 ? 7.294 -4.371 -17.955 1.00 86.50 109 LEU A O 1
ATOM 818 N N . LEU A 1 110 ? 5.299 -3.416 -18.385 1.00 86.12 110 LEU A N 1
ATOM 819 C CA . LEU A 1 110 ? 4.748 -4.499 -19.205 1.00 86.12 110 LEU A CA 1
ATOM 820 C C . LEU A 1 110 ? 4.847 -4.225 -20.714 1.00 86.12 110 LEU A C 1
ATOM 822 O O . LEU A 1 110 ? 4.711 -5.167 -21.493 1.00 86.12 110 LEU A O 1
ATOM 826 N N . GLY A 1 111 ? 5.020 -2.959 -21.109 1.00 74.62 111 GLY A N 1
ATOM 827 C CA . GLY A 1 111 ? 5.254 -2.526 -22.492 1.00 74.62 111 GLY A CA 1
ATOM 828 C C . GLY A 1 111 ? 6.732 -2.464 -22.839 1.00 74.62 111 GLY A C 1
ATOM 829 O O . GLY A 1 111 ? 7.038 -2.693 -24.028 1.00 74.62 111 GLY A O 1
#

Organism: NCBI:txid2954440